Protein AF-A0A6H5G091-F1 (afdb_monomer)

Solvent-accessible surface area (backbone atoms only — not comparable to full-atom values): 7554 Å² total; per-residue (Å²): 92,57,36,94,58,64,26,32,46,47,92,85,73,53,83,62,38,69,81,66,66,54,85,63,88,86,35,80,88,34,39,50,78,37,41,76,42,94,52,90,86,53,58,47,38,52,74,49,66,53,71,73,68,90,75,76,89,83,66,91,68,91,54,81,75,53,87,67,63,39,64,67,54,24,48,55,40,39,64,73,66,54,70,92,82,70,80,70,86,48,75,68,40,49,55,50,48,52,52,49,51,53,49,31,55,51,51,17,39,61,65,13,42,69,85,88,80,85,88,131

Organism: NCBI:txid355587

Secondary structure (DSSP, 8-state):
---SS--B--TTSPPPB-------TTGGGTBPPPEE---TTSSB--EE--B------------SS-SSB-HHHHHHHHHHH--TT----SHHHHHHHHHHHHHHHHHHHHHHB-------

Sequence (120 aa):
MFPIEPTYYPSNGGVPDTLDFFLGKNAELLCSYPEVLYELSSDHYPVITTISEQYDFQRKSTKLLRKPFDWNVYRSIIDSSLNPSIRLKEPRDIDMAVCTLTRAIQSAAQHAHTNRGRNT

pLDDT: mean 84.59, std 14.08, range [37.19, 96.38]

Mean predicted aligned error: 12.89 Å

Nearest PDB structures (foldseek):
  8uw3-assembly1_A  TM=4.266E-01  e=9.030E+00  Homo sapiens

Foldseek 3Di:
DWEPDFFAADPVRDDGHTPDDDDDDVQPVFKDDWDWDPDPPDSGTDIDMDGRDPDPPPDDDPDLADPPFAPVQLVVLLVVQDDPPQDDDDPVSVVVNVVSNVVSNSVSSVVRPDPPDPDD

Structure (mmCIF, N/CA/C/O backbone):
data_AF-A0A6H5G091-F1
#
_entry.id   AF-A0A6H5G091-F1
#
loop_
_atom_site.group_PDB
_atom_site.id
_atom_site.type_symbol
_atom_site.label_atom_id
_atom_site.label_alt_id
_atom_site.label_comp_id
_atom_site.label_asym_id
_atom_site.label_entity_id
_atom_site.label_seq_id
_atom_site.pdbx_PDB_ins_code
_atom_site.Cartn_x
_atom_site.Cartn_y
_atom_site.Cartn_z
_atom_site.occupancy
_atom_site.B_iso_or_equiv
_atom_site.auth_seq_id
_atom_site.auth_comp_id
_atom_site.auth_asym_id
_atom_site.auth_atom_id
_atom_site.pdbx_PDB_model_num
ATOM 1 N N . MET A 1 1 ? 13.655 -15.344 -2.893 1.00 84.12 1 MET A N 1
ATOM 2 C CA . MET A 1 1 ? 12.870 -16.130 -3.866 1.00 84.12 1 MET A CA 1
ATOM 3 C C . MET A 1 1 ? 12.197 -15.155 -4.815 1.00 84.12 1 MET A C 1
ATOM 5 O O . MET A 1 1 ? 11.767 -14.103 -4.356 1.00 84.12 1 MET A O 1
ATOM 9 N N . PHE A 1 2 ? 12.135 -15.475 -6.101 1.00 87.75 2 PHE A N 1
ATOM 10 C CA . PHE A 1 2 ? 11.512 -14.649 -7.140 1.00 87.75 2 PHE A CA 1
ATOM 11 C C . PHE A 1 2 ? 10.510 -15.512 -7.922 1.00 87.75 2 PHE A C 1
ATOM 13 O O . PHE A 1 2 ? 10.695 -16.728 -7.938 1.00 87.75 2 PHE A O 1
ATOM 20 N N . PRO A 1 3 ? 9.449 -14.934 -8.502 1.00 91.62 3 PRO A N 1
ATOM 21 C CA . PRO A 1 3 ? 8.534 -15.676 -9.360 1.00 91.62 3 PRO A CA 1
ATOM 22 C C . PRO A 1 3 ? 9.191 -16.017 -10.704 1.00 91.62 3 PRO A C 1
ATOM 24 O O . PRO A 1 3 ? 10.054 -15.289 -11.182 1.00 91.62 3 PRO A O 1
ATOM 27 N N . ILE A 1 4 ? 8.771 -17.120 -11.330 1.00 91.12 4 ILE A N 1
ATOM 28 C CA . ILE A 1 4 ? 9.300 -17.544 -12.644 1.00 91.12 4 ILE A CA 1
ATOM 29 C C . ILE A 1 4 ? 8.809 -16.618 -13.767 1.00 91.12 4 ILE A C 1
ATOM 31 O O . ILE A 1 4 ? 9.464 -16.481 -14.798 1.00 91.12 4 ILE A O 1
ATOM 35 N N . GLU A 1 5 ? 7.651 -15.998 -13.571 1.00 93.69 5 GLU A N 1
ATOM 36 C CA . GLU A 1 5 ? 7.023 -15.119 -14.548 1.00 93.69 5 GLU A CA 1
ATOM 37 C C . GLU A 1 5 ? 7.466 -13.658 -14.335 1.00 93.69 5 GLU A C 1
ATOM 39 O O . GLU A 1 5 ? 7.766 -13.261 -13.200 1.00 93.69 5 GLU A O 1
ATOM 44 N N . PRO A 1 6 ? 7.508 -12.837 -15.402 1.00 94.38 6 PRO A N 1
ATOM 45 C CA . PRO A 1 6 ? 7.777 -11.410 -15.278 1.00 94.38 6 PRO A CA 1
ATOM 46 C C . PRO A 1 6 ? 6.732 -10.722 -14.400 1.00 94.38 6 PRO A C 1
ATOM 48 O O . PRO A 1 6 ? 5.543 -11.040 -14.466 1.00 94.38 6 PRO A O 1
ATOM 51 N N . THR A 1 7 ? 7.176 -9.751 -13.610 1.00 94.38 7 THR A N 1
ATOM 52 C CA . THR A 1 7 ? 6.324 -8.965 -12.704 1.00 94.38 7 THR A CA 1
ATOM 53 C C . THR A 1 7 ? 6.161 -7.535 -13.182 1.00 94.38 7 THR A C 1
ATOM 55 O O . THR A 1 7 ? 5.250 -6.856 -12.739 1.00 94.38 7 THR A O 1
ATOM 58 N N . TYR A 1 8 ? 7.000 -7.084 -14.109 1.00 94.44 8 TYR A N 1
ATOM 59 C CA . TYR A 1 8 ? 6.964 -5.754 -14.690 1.00 94.44 8 TYR A CA 1
ATOM 60 C C . TYR A 1 8 ? 6.736 -5.837 -16.199 1.00 94.44 8 TYR A C 1
ATOM 62 O O . TYR A 1 8 ? 7.446 -6.557 -16.907 1.00 94.44 8 TYR A O 1
ATOM 70 N N . TY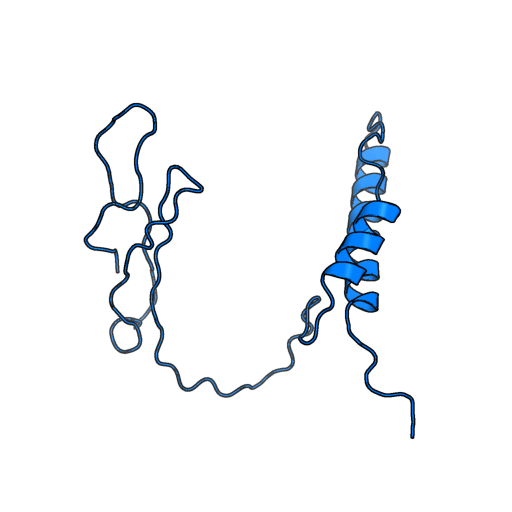R A 1 9 ? 5.760 -5.073 -16.689 1.00 93.44 9 TYR A N 1
ATOM 71 C CA . TYR A 1 9 ? 5.390 -4.990 -18.099 1.00 93.44 9 TYR A CA 1
ATOM 72 C C . TYR A 1 9 ? 5.408 -3.524 -18.540 1.00 93.44 9 TYR A C 1
ATOM 74 O O . TYR A 1 9 ? 4.468 -2.779 -18.255 1.00 93.44 9 TYR A O 1
ATOM 82 N N . PRO A 1 10 ? 6.457 -3.087 -19.258 1.00 92.12 10 PRO A N 1
ATOM 83 C CA . PRO A 1 10 ? 6.569 -1.707 -19.701 1.00 92.12 10 PRO A CA 1
ATOM 84 C C . PRO A 1 10 ? 5.408 -1.298 -20.618 1.00 92.12 10 PRO A C 1
ATOM 86 O O . PRO A 1 10 ? 5.176 -1.908 -21.664 1.00 92.12 10 PRO A O 1
ATOM 89 N N . SER A 1 11 ? 4.747 -0.181 -20.309 1.00 89.19 11 SER A N 1
ATOM 90 C CA . SER A 1 11 ? 3.656 0.369 -21.137 1.00 89.19 11 SER A CA 1
ATOM 91 C C . SER A 1 11 ? 4.084 0.755 -22.559 1.00 89.19 11 SER A C 1
ATOM 93 O O . SER A 1 11 ? 3.245 0.917 -23.441 1.00 89.19 11 SER A O 1
ATOM 95 N N . ASN A 1 12 ? 5.387 0.920 -22.797 1.00 90.75 12 ASN A N 1
ATOM 96 C CA . ASN A 1 12 ? 5.957 1.227 -24.109 1.00 90.75 12 ASN A CA 1
ATOM 97 C C . ASN A 1 12 ? 6.263 -0.027 -24.955 1.00 90.75 12 ASN A C 1
ATOM 99 O O . ASN A 1 12 ? 6.912 0.100 -25.992 1.00 90.75 12 ASN A O 1
ATOM 103 N N . GLY A 1 13 ? 5.826 -1.218 -24.528 1.00 87.19 13 GLY A N 1
ATOM 104 C CA . GLY A 1 13 ? 6.080 -2.475 -25.240 1.00 87.19 13 GLY A CA 1
ATOM 105 C C . GLY A 1 13 ? 7.519 -2.981 -25.108 1.00 87.19 13 GLY A C 1
ATOM 106 O O . GLY A 1 13 ? 7.969 -3.776 -25.931 1.00 87.19 13 GLY A O 1
ATOM 107 N N . GLY A 1 14 ? 8.253 -2.497 -24.101 1.00 92.50 14 GLY A N 1
ATOM 108 C CA . GLY A 1 14 ? 9.557 -3.038 -23.731 1.00 92.50 14 GLY A CA 1
ATOM 109 C C . GLY A 1 14 ? 9.482 -4.500 -23.274 1.00 92.50 14 GLY A C 1
ATOM 110 O O . GLY A 1 14 ? 8.406 -5.058 -23.065 1.00 92.50 14 GLY A O 1
ATOM 111 N N . VAL A 1 15 ? 10.650 -5.124 -23.119 1.00 96.06 15 VAL A N 1
ATOM 112 C CA . VAL A 1 15 ? 10.757 -6.525 -22.690 1.00 96.06 15 VAL A CA 1
ATOM 113 C C . VAL A 1 15 ? 10.295 -6.644 -21.229 1.00 96.06 15 VAL A C 1
ATOM 115 O O . VAL A 1 15 ? 10.823 -5.910 -20.393 1.00 96.06 15 VAL A O 1
ATOM 118 N N . PRO A 1 16 ? 9.330 -7.529 -20.914 1.00 94.56 16 PRO A N 1
ATOM 119 C CA . PRO A 1 16 ? 8.927 -7.788 -19.535 1.00 94.56 16 PRO A CA 1
ATOM 120 C C . PRO A 1 16 ? 10.087 -8.309 -18.683 1.00 94.56 16 PRO A C 1
ATOM 122 O O . PRO A 1 16 ? 10.930 -9.053 -19.186 1.00 94.56 16 PRO A O 1
ATOM 125 N N . ASP A 1 17 ? 10.102 -7.958 -17.397 1.00 95.00 17 ASP A N 1
ATOM 126 C CA . ASP A 1 17 ? 11.166 -8.353 -16.462 1.00 95.00 17 ASP A CA 1
ATOM 127 C C . ASP A 1 17 ? 10.609 -8.741 -15.080 1.00 95.00 17 ASP A C 1
ATOM 129 O O . ASP A 1 17 ? 9.474 -8.405 -14.729 1.00 95.00 17 ASP A O 1
ATOM 133 N N . THR A 1 18 ? 11.397 -9.458 -14.282 1.00 95.12 18 THR A N 1
ATOM 134 C CA . THR A 1 18 ? 11.062 -9.842 -12.902 1.00 95.12 18 THR A CA 1
ATOM 135 C C . THR A 1 18 ? 11.796 -8.920 -11.935 1.00 95.12 18 THR A C 1
ATOM 137 O O . THR A 1 18 ? 12.970 -9.123 -11.628 1.00 95.12 18 THR A O 1
ATOM 140 N N . LEU A 1 19 ? 11.094 -7.902 -11.435 1.00 93.62 19 LEU A N 1
ATOM 141 C CA . LEU A 1 19 ? 11.661 -6.886 -10.536 1.00 93.62 19 LEU A CA 1
ATOM 142 C C . LEU A 1 19 ? 11.185 -7.034 -9.086 1.00 93.62 19 LEU A C 1
ATOM 144 O O . LEU A 1 19 ? 11.799 -6.483 -8.172 1.00 93.62 19 LEU A O 1
ATOM 148 N N . ASP A 1 20 ? 10.130 -7.815 -8.870 1.00 92.31 20 ASP A N 1
ATOM 149 C CA . ASP A 1 20 ? 9.489 -7.990 -7.574 1.00 92.31 20 ASP A CA 1
ATOM 150 C C . ASP A 1 20 ? 9.832 -9.368 -6.998 1.00 92.31 20 ASP A C 1
ATOM 152 O O . ASP A 1 20 ? 9.588 -10.413 -7.604 1.00 92.31 20 ASP A O 1
ATOM 156 N N . PHE A 1 21 ?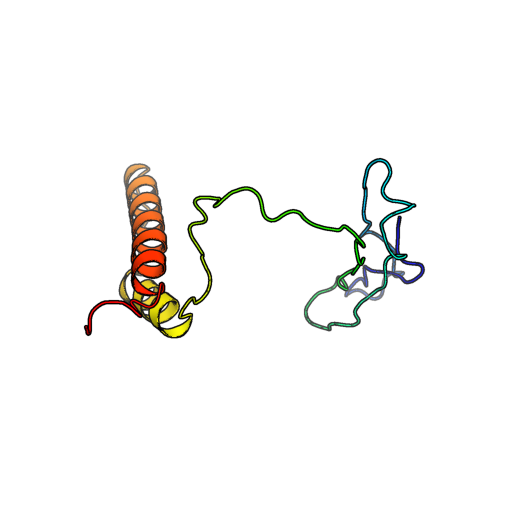 10.429 -9.387 -5.808 1.00 89.62 21 PHE A N 1
ATOM 157 C CA . PHE A 1 21 ? 10.894 -10.616 -5.172 1.00 89.62 21 PHE A CA 1
ATOM 158 C C . PHE A 1 21 ? 10.749 -10.562 -3.653 1.00 89.62 21 PHE A C 1
ATOM 160 O O . PHE A 1 21 ? 10.742 -9.504 -3.025 1.00 89.62 21 PHE A O 1
ATOM 167 N N . PHE A 1 22 ? 10.675 -11.742 -3.042 1.00 85.94 22 PHE A N 1
ATOM 168 C CA . PHE A 1 22 ? 10.579 -11.896 -1.597 1.00 85.94 22 PHE A CA 1
ATOM 169 C C . PHE A 1 22 ? 11.934 -12.297 -1.008 1.00 85.94 22 PHE A C 1
ATOM 171 O O . PHE A 1 22 ? 12.508 -13.334 -1.367 1.00 85.94 22 PHE A O 1
ATOM 178 N N . LEU A 1 23 ? 12.437 -11.498 -0.065 1.00 86.06 23 LEU A N 1
ATOM 179 C CA . LEU A 1 23 ? 13.617 -11.824 0.733 1.00 86.06 23 LEU A CA 1
ATOM 180 C C . LEU A 1 23 ? 13.201 -12.165 2.161 1.00 86.06 23 LEU A C 1
ATOM 182 O O . LEU A 1 23 ? 12.614 -11.346 2.862 1.00 86.06 23 LEU A O 1
ATOM 186 N N . GLY A 1 24 ? 13.572 -13.359 2.611 1.00 81.12 24 GLY A N 1
ATOM 187 C CA . GLY A 1 24 ? 13.379 -13.790 3.987 1.00 81.12 24 GLY A CA 1
ATOM 188 C C . GLY A 1 24 ? 14.565 -14.621 4.457 1.00 81.12 24 GLY A C 1
ATOM 189 O O . GLY A 1 24 ? 15.115 -15.425 3.705 1.00 81.12 24 GLY A O 1
ATOM 190 N N . LYS A 1 25 ? 14.977 -14.427 5.711 1.00 80.50 25 LYS A N 1
ATOM 191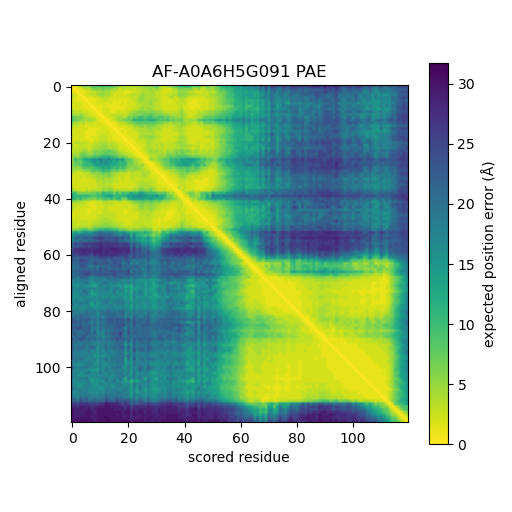 C CA . LYS A 1 25 ? 16.038 -15.223 6.338 1.00 80.50 25 LYS A CA 1
ATOM 192 C C . LYS A 1 25 ? 15.460 -16.570 6.773 1.00 80.50 25 LYS A C 1
ATOM 194 O O . LYS A 1 25 ? 14.466 -16.585 7.487 1.00 80.50 25 LYS A O 1
ATOM 199 N N . ASN A 1 26 ? 16.089 -17.678 6.371 1.00 75.38 26 ASN A N 1
ATOM 200 C CA . ASN A 1 26 ? 15.620 -19.050 6.640 1.00 75.38 26 ASN A CA 1
ATOM 201 C C . ASN A 1 26 ? 14.189 -19.335 6.132 1.00 75.38 26 ASN A C 1
ATOM 203 O O . ASN A 1 26 ? 13.501 -20.209 6.651 1.00 75.38 26 ASN A O 1
ATOM 207 N N . ALA A 1 27 ? 13.734 -18.584 5.128 1.00 69.44 27 ALA A N 1
ATOM 208 C CA . ALA A 1 27 ? 12.359 -18.630 4.643 1.00 69.44 27 ALA A CA 1
ATOM 209 C C . ALA A 1 27 ? 12.055 -19.847 3.754 1.00 69.44 27 ALA A C 1
ATOM 211 O O . ALA A 1 27 ? 10.894 -20.207 3.605 1.00 69.44 27 ALA A O 1
ATOM 212 N N . GLU A 1 28 ? 13.078 -20.499 3.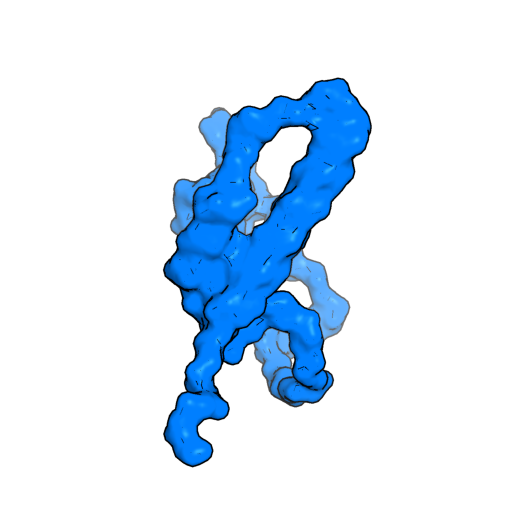196 1.00 68.81 28 GLU A N 1
ATOM 213 C CA . GLU A 1 28 ? 12.925 -21.590 2.218 1.00 68.81 28 GLU A CA 1
ATOM 214 C C . GLU A 1 28 ? 12.140 -22.795 2.754 1.00 68.81 28 GLU A C 1
ATOM 216 O O . GLU A 1 28 ? 11.470 -23.478 1.991 1.00 68.81 28 GLU A O 1
ATOM 221 N N . LEU A 1 29 ? 12.186 -23.043 4.066 1.00 71.56 29 LEU A N 1
ATOM 222 C CA . LEU A 1 29 ? 11.476 -24.163 4.696 1.00 71.56 29 LEU A CA 1
ATOM 223 C C . LEU A 1 29 ? 10.040 -23.822 5.102 1.00 71.56 29 LEU A C 1
ATOM 225 O O . LEU A 1 29 ? 9.271 -24.715 5.448 1.00 71.56 29 LEU A O 1
ATOM 229 N N . LEU A 1 30 ? 9.698 -22.535 5.112 1.00 79.12 30 LEU A N 1
ATOM 230 C CA . LEU A 1 30 ? 8.435 -22.034 5.642 1.00 79.12 30 LEU A CA 1
ATOM 231 C C . LEU A 1 30 ? 7.593 -21.341 4.578 1.00 79.12 30 LEU A C 1
ATOM 233 O O . LEU A 1 30 ? 6.458 -21.005 4.868 1.00 79.12 30 LEU A O 1
ATOM 237 N N . CYS A 1 31 ? 8.109 -21.104 3.374 1.00 83.81 31 CYS A N 1
ATOM 238 C CA . CYS A 1 31 ? 7.418 -20.319 2.357 1.00 83.81 31 CYS A CA 1
ATOM 239 C C . CYS A 1 31 ? 7.156 -21.134 1.093 1.00 83.81 31 CYS A C 1
ATOM 241 O O . CYS A 1 31 ? 7.993 -21.929 0.668 1.00 83.81 31 CYS A O 1
ATOM 243 N N . SER A 1 32 ? 6.017 -20.881 0.453 1.00 86.12 32 SER A N 1
ATOM 244 C CA . SER A 1 32 ? 5.770 -21.315 -0.915 1.00 86.12 32 SER A C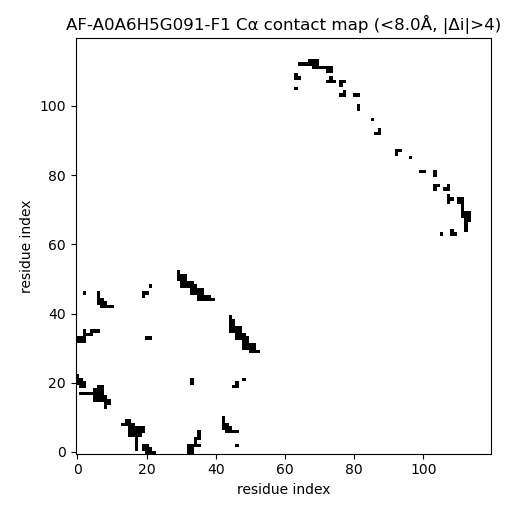A 1
ATOM 245 C C . SER A 1 32 ? 6.675 -20.560 -1.884 1.00 86.12 32 SER A C 1
ATOM 247 O O . SER A 1 32 ? 7.148 -19.450 -1.607 1.00 86.12 32 SER A O 1
ATOM 249 N N . TYR A 1 33 ? 6.848 -21.135 -3.069 1.00 88.19 33 TYR A N 1
ATOM 250 C CA . TYR A 1 33 ? 7.438 -20.396 -4.171 1.00 88.19 33 TYR A CA 1
ATOM 251 C C . TYR A 1 33 ? 6.559 -19.171 -4.510 1.00 88.19 33 TYR A C 1
ATOM 253 O O . TYR A 1 33 ? 5.334 -19.276 -4.397 1.00 88.19 33 TYR A O 1
ATOM 261 N N . PRO A 1 34 ? 7.143 -18.004 -4.845 1.00 90.69 34 PRO A N 1
ATOM 262 C CA . PRO A 1 34 ? 6.362 -16.830 -5.215 1.00 90.69 34 PRO A CA 1
ATOM 263 C C . PRO A 1 34 ? 5.631 -17.014 -6.550 1.00 90.69 34 PRO A C 1
ATOM 265 O O . PRO A 1 34 ? 6.223 -17.483 -7.520 1.00 90.69 34 PRO A O 1
ATOM 268 N N . GLU A 1 35 ? 4.372 -16.594 -6.611 1.00 93.38 35 GLU A N 1
ATOM 269 C CA . GLU A 1 35 ? 3.509 -16.663 -7.796 1.00 93.38 35 GLU A CA 1
ATOM 270 C C . GLU A 1 35 ? 3.079 -15.257 -8.229 1.00 93.38 35 GLU A C 1
ATOM 272 O O . GLU A 1 35 ? 2.927 -14.366 -7.389 1.00 93.38 35 GLU A O 1
ATOM 277 N N . VAL A 1 36 ? 2.888 -15.047 -9.534 1.00 93.19 36 VAL A N 1
ATOM 278 C CA . VAL A 1 36 ? 2.408 -13.771 -10.085 1.00 93.19 36 VAL A CA 1
ATOM 279 C C . VAL A 1 36 ? 0.883 -13.759 -10.113 1.00 93.19 36 VAL A C 1
ATOM 281 O O . VAL A 1 36 ? 0.244 -14.729 -10.520 1.00 93.19 36 VAL A O 1
ATOM 284 N N . LEU A 1 37 ? 0.287 -12.645 -9.692 1.00 92.94 37 LEU A N 1
ATOM 285 C CA . LEU A 1 37 ? -1.143 -12.388 -9.815 1.00 92.94 37 LEU A CA 1
ATOM 286 C C . LEU A 1 37 ? -1.388 -11.417 -10.969 1.00 92.94 37 LEU A C 1
ATOM 288 O O . LEU A 1 37 ? -0.933 -10.279 -10.950 1.00 92.94 37 LEU A O 1
ATOM 292 N N . TYR A 1 38 ? -2.148 -11.859 -11.966 1.00 86.69 38 TYR A N 1
ATOM 293 C CA . TYR A 1 38 ? -2.432 -11.101 -13.186 1.00 86.69 38 TYR A CA 1
ATOM 294 C C . TYR A 1 38 ? -3.511 -10.026 -12.984 1.00 86.69 38 TYR A C 1
ATOM 296 O O . TYR A 1 38 ? -4.587 -10.072 -13.583 1.00 86.69 38 TYR A O 1
ATOM 304 N N . GLU A 1 39 ? -3.242 -9.059 -12.111 1.00 78.69 39 GLU A N 1
ATOM 305 C CA . GLU A 1 39 ? -4.120 -7.912 -11.878 1.00 78.69 39 GLU A CA 1
ATOM 306 C C . GLU A 1 39 ? -3.731 -6.731 -12.781 1.00 78.69 39 GLU A C 1
ATOM 308 O O . GLU A 1 39 ? -2.596 -6.270 -12.782 1.00 78.69 39 GLU A O 1
ATOM 313 N N . LEU A 1 40 ? -4.686 -6.205 -13.553 1.00 68.81 40 LEU A N 1
ATOM 314 C CA . LEU A 1 40 ? -4.439 -5.192 -14.594 1.00 68.81 40 LEU A CA 1
ATOM 315 C C . LEU A 1 40 ? -4.501 -3.737 -14.087 1.00 68.81 40 LEU A C 1
ATOM 317 O O . LEU A 1 40 ? -4.925 -2.842 -14.816 1.00 68.81 40 LEU A O 1
ATOM 321 N N . SER A 1 41 ? -4.138 -3.478 -12.829 1.00 79.94 41 SER A N 1
ATOM 322 C CA . SER A 1 41 ? -4.237 -2.133 -12.233 1.00 79.94 41 SER A CA 1
ATOM 323 C C . SER A 1 41 ? -2.936 -1.322 -12.246 1.00 79.94 41 SER A C 1
ATOM 325 O O . SER A 1 41 ? -2.959 -0.163 -11.838 1.00 79.94 41 SER A O 1
ATOM 327 N N . SER A 1 42 ? -1.818 -1.905 -12.688 1.00 87.19 42 SER A N 1
ATOM 328 C CA . SER A 1 42 ? -0.505 -1.252 -12.800 1.00 87.19 42 SER A CA 1
ATOM 329 C C . SER A 1 42 ? 0.305 -1.867 -13.945 1.00 87.19 42 SER A C 1
ATOM 331 O O . SER A 1 42 ? -0.045 -2.917 -14.474 1.00 87.19 42 SER A O 1
ATOM 333 N N . ASP A 1 43 ? 1.421 -1.230 -14.286 1.00 90.31 43 ASP A N 1
ATOM 334 C CA . ASP A 1 43 ? 2.539 -1.801 -15.055 1.00 90.31 43 ASP A CA 1
ATOM 335 C C . ASP A 1 43 ? 3.352 -2.863 -14.280 1.00 90.31 43 ASP A C 1
ATOM 337 O O . ASP A 1 43 ? 4.278 -3.456 -14.831 1.00 90.31 43 ASP A O 1
ATOM 341 N N . HIS A 1 44 ? 2.982 -3.137 -13.025 1.00 92.62 44 HIS A N 1
ATOM 342 C CA . HIS A 1 44 ? 3.488 -4.238 -12.214 1.00 92.62 44 HIS A CA 1
ATOM 343 C C . HIS A 1 44 ? 2.366 -5.211 -11.833 1.00 92.62 44 HIS A C 1
ATOM 345 O O . HIS A 1 44 ? 1.301 -4.793 -11.371 1.00 92.62 44 HIS A O 1
ATOM 351 N N . TYR A 1 45 ? 2.635 -6.510 -11.957 1.00 92.81 45 TYR A N 1
ATOM 352 C CA . TYR A 1 45 ? 1.811 -7.571 -11.398 1.00 92.81 45 TYR A CA 1
ATOM 353 C C . TYR A 1 45 ? 2.225 -7.886 -9.958 1.00 92.81 45 TYR A C 1
ATOM 355 O O . TYR A 1 45 ? 3.415 -8.080 -9.688 1.00 92.81 45 TYR A O 1
ATOM 363 N N . PRO A 1 46 ? 1.264 -7.977 -9.020 1.00 93.31 46 PRO A N 1
ATOM 364 C CA . PRO A 1 46 ? 1.553 -8.402 -7.661 1.00 93.31 46 PRO A CA 1
ATOM 365 C C . PRO A 1 46 ? 2.198 -9.791 -7.603 1.00 93.31 46 PRO A C 1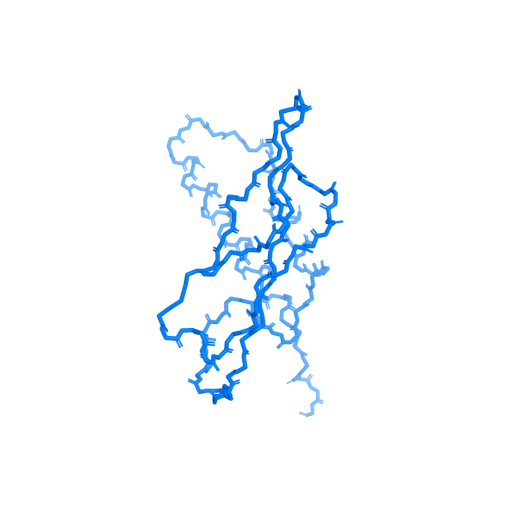
ATOM 367 O O . PRO A 1 46 ? 1.870 -10.684 -8.384 1.00 93.31 46 PRO A O 1
ATOM 370 N N . VAL A 1 47 ? 3.064 -9.990 -6.609 1.00 92.69 47 VAL A N 1
ATOM 371 C CA . VAL A 1 47 ? 3.685 -11.284 -6.303 1.00 92.69 47 VAL A CA 1
ATOM 372 C C . VAL A 1 47 ? 3.182 -11.779 -4.955 1.00 92.69 47 VAL A C 1
ATOM 374 O O . VAL A 1 47 ? 3.258 -11.057 -3.957 1.00 92.69 47 VAL A O 1
ATOM 377 N N . ILE A 1 48 ? 2.697 -13.018 -4.903 1.00 92.31 48 ILE A N 1
ATOM 378 C CA . ILE A 1 48 ? 2.202 -13.654 -3.681 1.00 92.31 48 ILE A CA 1
ATOM 379 C C . ILE A 1 48 ? 3.114 -14.803 -3.248 1.00 92.31 48 ILE A C 1
ATOM 381 O O . ILE A 1 48 ? 3.551 -15.615 -4.054 1.00 92.31 48 ILE A O 1
ATOM 385 N N . THR A 1 49 ? 3.400 -14.884 -1.950 1.00 89.75 49 THR A N 1
ATOM 386 C CA . THR A 1 49 ? 4.054 -16.038 -1.317 1.00 89.75 49 THR A CA 1
ATOM 387 C C . THR A 1 49 ? 3.292 -16.396 -0.047 1.00 89.75 49 THR A C 1
ATOM 389 O O . THR A 1 49 ? 2.815 -15.515 0.674 1.00 89.75 49 THR A O 1
ATOM 392 N N . THR A 1 50 ? 3.146 -17.689 0.221 1.00 88.06 50 THR A N 1
ATOM 393 C CA . THR A 1 50 ? 2.439 -18.203 1.395 1.00 88.06 50 THR A CA 1
ATOM 394 C C . THR A 1 50 ? 3.449 -18.672 2.424 1.00 88.06 50 THR A C 1
ATOM 396 O O . THR A 1 50 ? 4.251 -19.550 2.131 1.00 88.06 50 THR A O 1
ATOM 399 N N . ILE A 1 51 ? 3.389 -18.131 3.641 1.00 86.75 51 I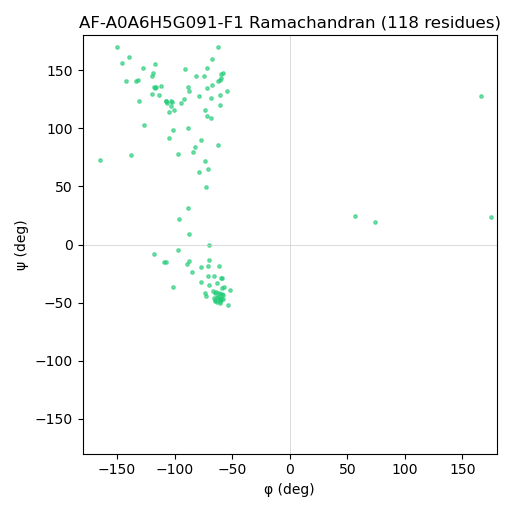LE A N 1
ATOM 400 C CA . ILE A 1 51 ? 4.260 -18.538 4.749 1.00 86.75 51 ILE A CA 1
ATOM 401 C C . ILE A 1 51 ? 3.485 -19.487 5.672 1.00 86.75 51 ILE A C 1
ATOM 403 O O . ILE A 1 51 ? 2.490 -19.104 6.285 1.00 86.75 51 ILE A O 1
ATOM 407 N N . SER A 1 52 ? 3.941 -20.731 5.769 1.00 77.38 52 SER A N 1
ATOM 408 C CA . SER A 1 52 ? 3.458 -21.773 6.671 1.00 77.38 52 SER A CA 1
ATOM 409 C C . SER A 1 52 ? 4.126 -21.643 8.043 1.00 77.38 52 SER A C 1
ATOM 411 O O . SER A 1 52 ? 5.058 -22.373 8.374 1.00 77.38 52 SER A O 1
ATOM 413 N N . GLU A 1 53 ? 3.636 -20.715 8.861 1.00 70.25 53 GLU A N 1
ATOM 414 C CA . GLU A 1 53 ? 4.047 -20.557 10.260 1.00 70.25 53 GLU A CA 1
ATOM 415 C C . GLU A 1 53 ? 2.856 -20.820 11.198 1.00 70.25 53 GLU A C 1
ATOM 417 O O . GLU A 1 53 ? 1.751 -20.320 10.975 1.00 70.25 53 GLU A O 1
ATOM 422 N N . GLN A 1 54 ? 3.066 -21.586 12.277 1.00 62.34 54 GLN A N 1
ATOM 423 C CA . GLN A 1 54 ? 2.120 -21.622 13.396 1.00 62.34 54 GLN A CA 1
ATOM 424 C C . GLN A 1 54 ? 2.318 -20.354 14.229 1.00 62.34 54 GLN A C 1
ATOM 426 O O . GLN A 1 54 ? 3.148 -20.303 15.132 1.00 62.34 54 GLN A O 1
ATOM 431 N N . TYR A 1 55 ? 1.580 -19.302 13.886 1.00 60.28 55 TYR A N 1
ATOM 432 C CA . TYR A 1 55 ? 1.651 -18.033 14.600 1.00 60.28 55 TYR A CA 1
ATOM 433 C C . TYR A 1 55 ? 0.990 -18.156 15.981 1.00 60.28 55 TYR A C 1
ATOM 435 O O . TYR A 1 55 ? -0.236 -18.253 16.085 1.00 60.28 55 TYR A O 1
ATOM 443 N N . ASP A 1 56 ? 1.785 -18.113 17.050 1.00 55.78 56 ASP A N 1
ATOM 444 C CA . ASP A 1 56 ? 1.261 -17.900 18.398 1.00 55.78 56 ASP A CA 1
ATOM 445 C C . ASP A 1 56 ? 0.860 -16.420 18.508 1.00 55.78 56 ASP A C 1
ATOM 447 O O . ASP A 1 56 ? 1.689 -15.521 18.356 1.00 55.78 56 ASP A O 1
ATOM 451 N N . PHE A 1 57 ? -0.433 -16.144 18.696 1.00 55.59 57 PHE A N 1
ATOM 452 C CA . PHE A 1 57 ? -1.032 -14.802 18.639 1.00 55.59 57 PHE A CA 1
ATOM 453 C C . PHE A 1 57 ? -0.655 -13.939 19.867 1.00 55.59 57 PHE A C 1
ATOM 455 O O . PHE A 1 57 ? -1.501 -13.328 20.520 1.00 55.59 57 PHE A O 1
ATOM 462 N N . GLN A 1 58 ? 0.626 -13.860 20.221 1.00 59.28 58 GLN A N 1
ATOM 463 C CA . GLN A 1 58 ? 1.113 -13.197 21.427 1.00 59.28 58 GLN A CA 1
ATOM 464 C C . GLN A 1 58 ? 1.592 -11.772 21.141 1.00 59.28 58 GLN A C 1
ATOM 466 O O . GLN A 1 58 ? 2.781 -11.479 21.068 1.00 59.28 58 GLN A O 1
ATOM 471 N N . ARG A 1 59 ? 0.620 -10.863 21.013 1.00 53.31 59 ARG A N 1
ATOM 472 C CA . ARG A 1 59 ? 0.571 -9.520 21.634 1.00 53.31 59 ARG A CA 1
ATOM 473 C C . ARG A 1 59 ? -0.516 -8.709 20.943 1.00 53.31 59 ARG A C 1
ATOM 475 O O . ARG A 1 59 ? -0.499 -8.512 19.729 1.00 53.31 59 ARG A O 1
ATOM 482 N N . LYS A 1 60 ? -1.425 -8.139 21.738 1.00 58.12 60 LYS A N 1
ATOM 483 C CA . LYS A 1 60 ? -2.303 -7.046 21.300 1.00 58.12 60 LYS A CA 1
ATOM 484 C C . LYS A 1 60 ? -1.428 -5.844 20.932 1.00 58.12 60 LYS A C 1
ATOM 486 O O . LYS A 1 60 ? -1.186 -4.975 21.760 1.00 58.12 60 LYS A O 1
ATOM 491 N N . SER A 1 61 ? -0.947 -5.802 19.694 1.00 54.50 61 SER A N 1
ATOM 492 C CA . SER A 1 61 ? -0.411 -4.583 19.102 1.00 54.50 61 SER A CA 1
ATOM 493 C C . SER A 1 61 ? -1.482 -3.494 19.219 1.00 54.50 61 SER A C 1
ATOM 495 O O . SER A 1 61 ? -2.660 -3.735 18.924 1.00 54.50 61 SER A O 1
ATOM 497 N N . THR A 1 62 ? -1.093 -2.306 19.681 1.00 60.88 62 THR A N 1
ATOM 498 C CA . THR A 1 62 ? -1.917 -1.093 19.641 1.00 60.88 62 THR A CA 1
ATOM 499 C C . THR A 1 62 ? -2.015 -0.616 18.191 1.00 60.88 62 THR A C 1
ATOM 501 O O . THR A 1 62 ? -1.474 0.421 17.821 1.00 60.88 62 THR A O 1
ATOM 504 N N . LYS A 1 63 ? -2.643 -1.424 17.331 1.00 73.00 63 LYS A N 1
ATOM 505 C CA . LYS A 1 63 ? -2.905 -1.054 15.941 1.00 73.00 63 LYS A CA 1
ATOM 506 C C . LYS A 1 63 ? -4.002 0.001 15.926 1.00 73.00 63 LYS A C 1
ATOM 508 O O . LYS A 1 63 ? -5.027 -0.170 16.587 1.00 73.00 63 LYS A O 1
ATOM 513 N N . LEU A 1 64 ? -3.794 1.055 15.139 1.00 77.31 64 LEU A N 1
ATOM 514 C CA . LEU A 1 64 ? -4.812 2.070 14.865 1.00 77.31 64 LEU A CA 1
ATOM 515 C C . LEU A 1 64 ? -6.081 1.432 14.272 1.00 77.31 64 LEU A C 1
ATOM 517 O O . LEU A 1 64 ? -7.197 1.824 14.605 1.00 77.31 64 LEU A O 1
ATOM 521 N N . LEU A 1 65 ? -5.888 0.405 13.441 1.00 81.56 65 LEU A N 1
ATOM 522 C CA . LEU A 1 65 ? -6.934 -0.375 12.795 1.00 81.56 65 LEU A CA 1
ATOM 523 C C . LEU A 1 65 ? -7.006 -1.765 13.443 1.00 81.56 65 LEU A C 1
ATOM 525 O O . LEU A 1 65 ? -6.020 -2.502 13.495 1.00 81.56 65 LEU A O 1
ATOM 529 N N . ARG A 1 66 ? -8.180 -2.129 13.947 1.00 75.81 66 ARG A N 1
ATOM 530 C CA . ARG A 1 66 ? -8.495 -3.389 14.621 1.00 75.81 66 ARG A CA 1
ATOM 531 C C . ARG A 1 66 ? -9.776 -3.899 13.985 1.00 75.81 66 ARG A C 1
ATOM 533 O O . ARG A 1 66 ? -10.647 -3.108 13.650 1.00 75.81 66 ARG A O 1
ATOM 540 N N . LYS A 1 67 ? -9.876 -5.211 13.789 1.00 75.38 67 LYS A N 1
ATOM 541 C CA . LYS A 1 67 ? -11.123 -5.825 13.327 1.00 75.38 67 LYS A CA 1
ATOM 542 C C . LYS A 1 67 ? -12.071 -6.011 14.525 1.00 75.38 67 LYS A C 1
ATOM 544 O O . LYS A 1 67 ? -11.574 -6.353 15.601 1.00 75.38 67 LYS A O 1
ATOM 549 N N . PRO A 1 68 ? -13.396 -5.870 14.346 1.00 79.94 68 PRO A N 1
ATOM 550 C CA . PRO A 1 68 ? -14.088 -5.398 13.139 1.00 79.94 68 PRO A CA 1
ATOM 551 C C . PRO A 1 68 ? -13.955 -3.873 12.943 1.00 79.94 68 PRO A C 1
ATOM 553 O O . PRO A 1 68 ? -13.933 -3.127 13.917 1.00 79.94 68 PRO A O 1
ATOM 556 N N . PHE A 1 69 ? -13.869 -3.433 11.683 1.00 86.75 69 PHE A N 1
ATOM 557 C CA . PHE A 1 69 ? -13.645 -2.035 11.295 1.00 86.75 69 PHE A CA 1
ATOM 558 C C . PHE A 1 69 ? -14.657 -1.612 10.224 1.00 86.75 69 PHE A C 1
ATOM 560 O O . PHE A 1 69 ? -14.737 -2.258 9.178 1.00 86.75 69 PHE A O 1
ATOM 567 N N . ASP A 1 70 ? -15.425 -0.554 10.477 1.00 92.12 70 ASP A N 1
ATOM 568 C CA . ASP A 1 70 ? -16.424 -0.029 9.543 1.00 92.12 70 ASP A CA 1
ATOM 569 C C . ASP A 1 70 ? -15.804 1.005 8.589 1.00 92.12 70 ASP A C 1
ATOM 571 O O . ASP A 1 70 ? -15.608 2.178 8.921 1.00 92.12 70 ASP A O 1
ATOM 575 N N . TRP A 1 71 ? -15.500 0.558 7.370 1.00 92.38 71 TRP A N 1
ATOM 576 C CA . TRP A 1 71 ? -14.916 1.403 6.328 1.00 92.38 71 TRP A CA 1
ATOM 577 C C . TRP A 1 71 ? -15.846 2.520 5.842 1.00 92.38 71 TRP A C 1
ATOM 579 O O . TRP A 1 71 ? -15.348 3.559 5.407 1.00 92.38 71 TRP A O 1
ATOM 589 N N . ASN A 1 72 ? -17.168 2.347 5.933 1.00 94.31 72 ASN A N 1
ATOM 590 C CA . ASN A 1 72 ? -18.118 3.379 5.519 1.00 94.31 72 ASN A CA 1
ATOM 591 C C . ASN A 1 72 ? -18.116 4.532 6.526 1.00 94.31 72 ASN A C 1
ATOM 593 O O . ASN A 1 72 ? -18.028 5.696 6.129 1.00 94.31 72 ASN A O 1
ATOM 597 N N . VAL A 1 73 ? -18.126 4.210 7.825 1.00 93.38 73 VAL A N 1
ATOM 598 C CA . VAL A 1 73 ? -17.982 5.207 8.899 1.00 93.38 73 VAL A CA 1
ATOM 599 C C . VAL A 1 73 ? -16.642 5.922 8.773 1.00 93.38 73 VAL A C 1
ATOM 601 O O . VAL A 1 73 ? -16.617 7.152 8.744 1.00 93.38 73 VAL A O 1
ATOM 604 N N . TYR A 1 74 ? -15.545 5.174 8.608 1.00 94.69 74 TYR A N 1
ATOM 605 C CA . TYR A 1 74 ? -14.218 5.760 8.420 1.00 94.69 74 TYR A CA 1
ATOM 606 C C . TYR A 1 74 ? -14.199 6.769 7.265 1.00 94.69 74 TYR A C 1
ATOM 608 O O . TYR A 1 74 ? -13.806 7.921 7.452 1.00 94.69 74 TYR A O 1
ATOM 616 N N . ARG A 1 75 ? -14.683 6.355 6.087 1.00 94.81 75 ARG A N 1
ATOM 617 C CA . ARG A 1 75 ? -14.716 7.189 4.882 1.00 94.81 75 ARG A CA 1
ATOM 618 C C . ARG A 1 75 ? -15.557 8.448 5.076 1.00 94.81 75 ARG A C 1
ATOM 620 O O . ARG A 1 75 ? -15.075 9.535 4.787 1.00 94.81 75 ARG A O 1
ATOM 627 N N . SER A 1 76 ? -16.762 8.321 5.635 1.00 95.31 76 SER A N 1
ATOM 628 C CA . SER A 1 76 ? -17.649 9.471 5.872 1.00 95.31 76 SER A CA 1
ATOM 629 C C . SER A 1 76 ? -17.023 10.536 6.781 1.00 95.31 76 SER A C 1
ATOM 631 O O . SER A 1 76 ? -17.191 11.736 6.551 1.00 95.31 76 SER A O 1
ATOM 633 N N . ILE A 1 77 ? -16.261 10.111 7.793 1.00 94.69 77 ILE A N 1
ATOM 634 C CA . ILE A 1 77 ? -15.595 11.025 8.723 1.00 94.69 77 ILE A CA 1
ATOM 635 C C . ILE A 1 77 ? -14.409 11.698 8.037 1.00 94.69 77 ILE A C 1
ATOM 637 O O . ILE A 1 77 ? -14.236 12.902 8.195 1.00 94.69 77 ILE A O 1
ATOM 641 N N . ILE A 1 78 ? -13.619 10.966 7.250 1.00 95.62 78 ILE A N 1
ATOM 642 C CA . ILE A 1 78 ? -12.524 11.553 6.466 1.00 95.62 78 ILE A CA 1
ATOM 643 C C . ILE A 1 78 ? -13.056 12.597 5.477 1.00 95.62 78 ILE A C 1
ATOM 645 O O . ILE A 1 78 ? -12.576 13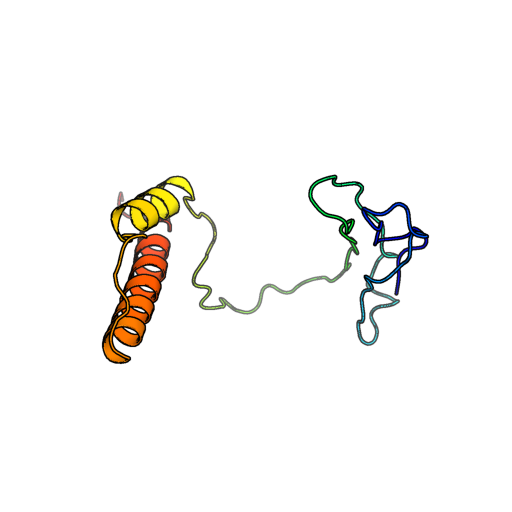.731 5.489 1.00 95.62 78 ILE A O 1
ATOM 649 N N . ASP A 1 79 ? -14.077 12.244 4.694 1.00 95.12 79 ASP A N 1
ATOM 650 C CA . ASP A 1 79 ? -14.641 13.109 3.651 1.00 95.12 79 ASP A CA 1
ATOM 651 C C . ASP A 1 79 ? -15.259 14.391 4.236 1.00 95.12 79 ASP A C 1
ATOM 653 O O . ASP A 1 79 ? -15.190 15.452 3.621 1.00 95.12 79 ASP A O 1
ATOM 657 N N . SER A 1 80 ? -15.829 14.320 5.444 1.00 94.19 80 SER A N 1
ATOM 658 C CA . SER A 1 80 ? -16.390 15.492 6.135 1.00 94.19 80 SER A CA 1
ATOM 659 C C . SER A 1 80 ? -15.363 16.302 6.934 1.00 94.19 80 SER A C 1
ATOM 661 O O . SER A 1 80 ? -15.582 17.489 7.175 1.00 94.19 80 SER A O 1
ATOM 663 N N . SER A 1 81 ? -14.248 15.694 7.351 1.00 92.31 81 SER A N 1
ATOM 664 C CA . SER A 1 81 ? -13.235 16.351 8.195 1.00 92.31 81 SER A CA 1
ATOM 665 C C . SER A 1 81 ? -12.153 17.076 7.398 1.00 92.31 81 SER A C 1
ATOM 667 O O . SER A 1 81 ? -11.416 17.879 7.973 1.00 92.31 81 SER A O 1
ATOM 669 N N . LEU A 1 82 ? -12.011 16.783 6.103 1.00 93.75 82 LEU A N 1
ATOM 670 C CA . LEU A 1 82 ? -10.935 17.313 5.271 1.00 93.75 82 LEU A CA 1
ATOM 671 C C . LEU A 1 82 ? -11.476 18.184 4.142 1.00 93.75 82 LEU A C 1
ATOM 673 O O . LEU A 1 82 ? -12.386 17.810 3.412 1.00 93.75 82 LEU A O 1
ATOM 677 N N . ASN A 1 83 ? -10.842 19.338 3.957 1.00 89.94 83 ASN A N 1
ATOM 678 C CA . ASN A 1 83 ? -11.052 20.173 2.786 1.00 89.94 83 ASN A CA 1
ATOM 679 C C . ASN A 1 83 ? -9.837 20.026 1.852 1.00 89.94 83 ASN A C 1
ATOM 681 O O . ASN A 1 83 ? -8.746 20.462 2.217 1.00 89.94 83 ASN A O 1
ATOM 685 N N . PRO A 1 84 ? -9.984 19.458 0.644 1.00 84.75 84 PRO A N 1
ATOM 686 C CA . PRO A 1 84 ? -8.868 19.319 -0.291 1.00 84.75 84 PRO A CA 1
ATOM 687 C C . PRO A 1 84 ? -8.411 20.660 -0.890 1.00 84.75 84 PRO A C 1
ATOM 689 O O . PRO A 1 84 ? -7.338 20.738 -1.476 1.00 84.75 84 PRO A O 1
ATOM 692 N N . SER A 1 85 ? -9.198 21.731 -0.748 1.00 89.62 85 SER A N 1
ATOM 693 C CA . SER A 1 85 ? -8.905 23.068 -1.286 1.00 89.62 85 SER A CA 1
ATOM 694 C C . SER A 1 85 ? -8.242 24.018 -0.279 1.00 89.62 85 SER A C 1
ATOM 696 O O . SER A 1 85 ? -8.327 25.241 -0.436 1.00 89.62 85 SER A O 1
ATOM 698 N N . ILE A 1 86 ? -7.593 23.499 0.771 1.00 89.50 86 ILE A N 1
ATOM 699 C CA . ILE A 1 86 ? -6.821 24.350 1.688 1.00 89.50 86 ILE A CA 1
ATOM 700 C C . ILE A 1 86 ? -5.665 25.036 0.955 1.00 89.50 86 ILE A C 1
ATOM 702 O O . ILE A 1 86 ? -4.993 24.456 0.105 1.00 89.50 86 ILE A O 1
ATOM 706 N N . ARG A 1 87 ? -5.419 26.301 1.299 1.00 91.12 87 ARG A N 1
ATOM 707 C CA . ARG A 1 87 ? -4.283 27.064 0.777 1.00 91.12 87 ARG A CA 1
ATOM 708 C C . ARG A 1 87 ? -3.126 26.948 1.762 1.00 91.12 87 ARG A C 1
ATOM 710 O O . ARG A 1 87 ? -3.282 27.341 2.911 1.00 91.12 87 ARG A O 1
ATOM 717 N N . LEU A 1 88 ? -1.986 26.448 1.295 1.00 93.62 88 LEU A N 1
ATOM 718 C CA . LEU A 1 88 ? -0.757 26.310 2.077 1.00 93.62 88 LEU A CA 1
ATOM 719 C C . LEU A 1 88 ? 0.219 27.405 1.641 1.00 93.62 88 LEU A C 1
ATOM 721 O O . LEU A 1 88 ? 0.916 27.240 0.643 1.00 93.62 88 LEU A O 1
ATOM 725 N N . LYS A 1 89 ? 0.189 28.563 2.305 1.00 95.31 89 LYS A N 1
ATOM 726 C CA . LYS A 1 89 ? 0.995 29.731 1.908 1.00 95.31 89 LYS A CA 1
ATOM 727 C C . LYS A 1 89 ? 2.238 29.889 2.767 1.00 95.31 89 LYS A C 1
ATOM 729 O O . LYS A 1 89 ? 3.281 30.280 2.262 1.00 95.31 89 LYS A O 1
ATOM 734 N N . GLU A 1 90 ? 2.106 29.574 4.046 1.00 95.75 90 GLU A N 1
ATOM 735 C CA . GLU A 1 90 ? 3.151 29.705 5.050 1.00 95.75 90 GLU A CA 1
ATOM 736 C C . GLU A 1 90 ? 3.518 28.324 5.613 1.00 95.75 90 GLU A C 1
ATOM 738 O O . GLU A 1 90 ? 2.662 27.435 5.644 1.00 95.75 90 GLU A O 1
ATOM 743 N N . PRO A 1 91 ? 4.737 28.127 6.146 1.00 95.00 91 PRO A N 1
ATOM 744 C CA . PRO A 1 91 ? 5.133 26.859 6.767 1.00 95.00 91 PRO A CA 1
ATOM 745 C C . PRO A 1 91 ? 4.142 26.357 7.830 1.00 95.00 91 PRO A C 1
ATOM 747 O O . PRO A 1 91 ? 3.789 25.182 7.851 1.00 95.00 91 PRO A O 1
ATOM 750 N N . ARG A 1 92 ? 3.586 27.269 8.640 1.00 94.88 92 ARG A N 1
ATOM 751 C CA . ARG A 1 92 ? 2.554 26.943 9.641 1.00 94.88 92 ARG A CA 1
ATOM 752 C C . ARG A 1 92 ? 1.289 26.321 9.042 1.00 94.88 92 ARG A C 1
ATOM 754 O O . ARG A 1 92 ? 0.595 25.572 9.723 1.00 94.88 92 ARG A O 1
ATOM 761 N N . ASP A 1 93 ? 0.954 26.651 7.795 1.00 93.62 93 ASP A N 1
ATOM 762 C CA . ASP A 1 93 ? -0.237 26.119 7.137 1.00 93.62 93 ASP A CA 1
ATOM 763 C C . ASP A 1 93 ? -0.040 24.629 6.839 1.00 93.62 93 ASP A C 1
ATOM 765 O O . ASP A 1 93 ? -0.981 23.846 6.967 1.00 93.62 93 ASP A O 1
ATOM 769 N N . ILE A 1 94 ? 1.197 24.229 6.519 1.00 94.19 94 ILE A N 1
ATOM 770 C CA . ILE A 1 94 ? 1.591 22.827 6.344 1.00 94.19 94 ILE A CA 1
ATOM 771 C C . ILE A 1 94 ? 1.454 22.086 7.676 1.00 94.19 94 ILE A C 1
ATOM 773 O O . ILE A 1 94 ? 0.796 21.048 7.724 1.00 94.19 94 ILE A O 1
ATOM 777 N N . ASP A 1 95 ? 1.988 22.642 8.767 1.00 96.06 95 ASP A N 1
ATOM 778 C CA . ASP A 1 95 ? 1.888 22.026 10.098 1.00 96.06 95 ASP A CA 1
ATOM 779 C C . ASP A 1 95 ? 0.427 21.833 10.529 1.00 96.06 95 ASP A C 1
ATOM 781 O O . ASP A 1 95 ? 0.041 20.773 11.033 1.00 96.06 95 ASP A O 1
ATOM 785 N N . MET A 1 96 ? -0.419 22.838 10.283 1.00 94.31 96 MET A N 1
ATOM 786 C CA . MET A 1 96 ? -1.854 22.752 10.554 1.00 94.31 96 MET A CA 1
ATOM 787 C C . MET A 1 96 ? -2.547 21.708 9.678 1.00 94.31 96 MET A C 1
ATOM 789 O O . MET A 1 96 ? -3.389 20.959 10.181 1.00 94.31 96 MET A O 1
ATOM 793 N N . ALA A 1 97 ? -2.205 21.628 8.392 1.00 94.75 97 ALA A N 1
ATOM 794 C CA . ALA A 1 97 ? -2.759 20.634 7.479 1.00 94.75 97 ALA A CA 1
ATOM 795 C C . ALA A 1 97 ? -2.390 19.211 7.909 1.00 94.75 97 ALA A C 1
ATOM 797 O O . ALA A 1 97 ? -3.266 18.350 8.000 1.00 94.75 97 ALA A O 1
ATOM 798 N N . VAL A 1 98 ? -1.124 18.983 8.267 1.00 95.50 98 VAL A N 1
ATOM 799 C CA . VAL A 1 98 ? -0.633 17.699 8.788 1.00 95.50 98 VAL A CA 1
ATOM 800 C C . VAL A 1 98 ? -1.333 17.341 10.099 1.00 95.50 98 VAL A C 1
ATOM 802 O O . VAL A 1 98 ? -1.805 16.211 10.257 1.00 95.50 98 VAL A O 1
ATOM 805 N N . CYS A 1 99 ? -1.469 18.294 11.026 1.00 95.88 99 CYS A N 1
ATOM 806 C CA . CYS A 1 99 ? -2.199 18.078 12.278 1.00 95.88 99 CYS A CA 1
ATOM 807 C C . CYS A 1 99 ? -3.672 17.725 12.028 1.00 95.88 99 CYS A C 1
ATOM 809 O O . CYS A 1 99 ? -4.208 16.821 12.670 1.00 95.88 99 CYS A O 1
ATOM 811 N N . THR A 1 100 ? -4.323 18.419 11.094 1.00 95.25 100 THR A N 1
ATOM 812 C CA . THR A 1 100 ? -5.732 18.196 10.738 1.00 95.25 100 THR A CA 1
ATOM 813 C C . THR A 1 100 ? -5.923 16.818 10.118 1.00 95.25 100 THR A C 1
ATOM 815 O O . THR A 1 100 ? -6.772 16.058 10.580 1.00 95.25 100 THR A O 1
ATOM 818 N N . LEU A 1 101 ? -5.076 16.449 9.153 1.00 96.06 101 LEU A N 1
ATOM 819 C CA . LEU A 1 101 ? -5.073 15.124 8.535 1.00 96.06 101 LEU A CA 1
ATOM 820 C C . LEU A 1 101 ? -4.866 14.018 9.574 1.00 96.06 101 LEU A C 1
ATOM 822 O O . LEU A 1 101 ? -5.627 13.053 9.622 1.00 96.06 101 LEU A O 1
ATOM 826 N N . THR A 1 102 ? -3.880 14.188 10.456 1.00 96.38 102 THR A N 1
ATOM 827 C CA . THR A 1 102 ? -3.570 13.216 11.514 1.00 96.38 102 THR A CA 1
ATOM 828 C C . THR A 1 102 ? -4.761 13.012 12.450 1.00 96.38 102 THR A C 1
ATOM 830 O O . THR A 1 102 ? -5.135 11.874 12.745 1.00 96.38 102 THR A O 1
ATOM 833 N N . ARG A 1 103 ? -5.401 14.102 12.891 1.00 95.50 103 ARG A N 1
ATOM 834 C CA . ARG A 1 103 ? -6.581 14.043 13.767 1.00 95.50 103 ARG A CA 1
ATOM 835 C C . ARG A 1 103 ? -7.789 13.431 13.069 1.00 95.50 103 ARG A C 1
ATOM 837 O O . ARG A 1 103 ? -8.491 12.642 13.696 1.00 95.50 103 ARG A O 1
ATOM 844 N N . ALA A 1 104 ? -8.010 13.747 11.794 1.00 95.94 104 ALA A N 1
ATOM 845 C CA . ALA A 1 104 ? -9.085 13.154 11.004 1.00 95.94 104 ALA A CA 1
ATOM 846 C C . ALA A 1 104 ? -8.911 11.632 10.899 1.00 95.94 104 ALA A C 1
ATOM 848 O O . ALA A 1 104 ? -9.841 10.892 11.207 1.00 95.94 104 ALA A O 1
ATOM 849 N N . ILE A 1 105 ? -7.699 11.158 10.582 1.00 95.50 105 ILE A N 1
ATOM 850 C CA . ILE A 1 105 ? -7.364 9.725 10.518 1.00 95.50 105 ILE A CA 1
ATOM 851 C C . ILE A 1 105 ? -7.599 9.032 11.864 1.00 95.50 105 ILE A C 1
ATOM 853 O O . ILE A 1 105 ? -8.223 7.969 11.910 1.00 95.50 105 ILE A O 1
ATOM 857 N N . GLN A 1 106 ? -7.114 9.619 12.961 1.00 93.38 106 GLN A N 1
ATOM 858 C CA . GLN A 1 106 ? -7.265 9.045 14.300 1.00 93.38 106 GLN A CA 1
ATOM 859 C C . GLN A 1 106 ? -8.729 9.009 14.747 1.00 93.38 106 GLN A C 1
ATOM 861 O O . GLN A 1 106 ? -9.191 7.976 15.230 1.00 93.38 106 GLN A O 1
ATOM 866 N N . SER A 1 107 ? -9.463 10.106 14.552 1.00 92.12 107 SER A N 1
ATOM 867 C CA . SER A 1 107 ? -10.881 10.208 14.899 1.00 92.12 107 SER A CA 1
ATOM 868 C C . SER A 1 107 ? -11.719 9.226 14.083 1.00 92.12 107 SER A C 1
ATOM 870 O O . SER A 1 107 ? -12.475 8.440 14.655 1.00 92.12 107 SER A O 1
ATOM 872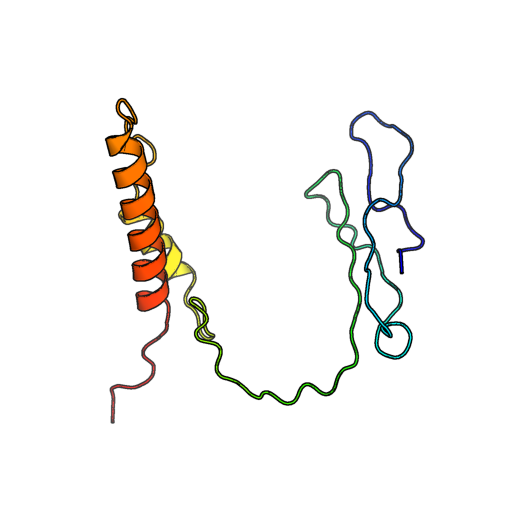 N N . ALA A 1 108 ? -11.534 9.192 12.762 1.00 93.81 108 ALA A N 1
ATOM 873 C CA . ALA A 1 108 ? -12.236 8.266 11.882 1.00 93.81 108 ALA A CA 1
ATOM 874 C C . ALA A 1 108 ? -11.979 6.810 12.290 1.00 93.81 108 ALA A C 1
ATOM 876 O O . ALA A 1 108 ? -12.916 6.020 12.383 1.00 93.81 108 ALA A O 1
ATOM 877 N N . ALA A 1 109 ? -10.726 6.460 12.604 1.00 92.25 109 ALA A N 1
ATOM 878 C CA . ALA A 1 109 ? -10.382 5.117 13.058 1.00 92.25 109 ALA A CA 1
ATOM 879 C C . ALA A 1 109 ? -11.041 4.764 14.398 1.00 92.25 109 ALA A C 1
ATOM 881 O O . ALA A 1 109 ? -11.538 3.652 14.548 1.00 92.25 109 ALA A O 1
ATOM 882 N N . GLN A 1 110 ? -11.085 5.696 15.356 1.00 89.62 110 GLN A N 1
ATOM 883 C CA . GLN A 1 110 ? -11.749 5.484 16.647 1.00 89.62 110 GLN A CA 1
ATOM 884 C C . GLN A 1 110 ? -13.249 5.208 16.497 1.00 89.62 110 GLN A C 1
ATOM 886 O O . GLN A 1 110 ? -13.762 4.314 17.165 1.00 89.62 110 GLN A O 1
ATOM 891 N N . HIS A 1 111 ? -13.933 5.937 15.616 1.00 90.69 111 HIS A N 1
ATOM 892 C CA . HIS A 1 111 ? -15.374 5.782 15.392 1.00 90.69 111 HIS A CA 1
ATOM 893 C C . HIS A 1 111 ? -15.720 4.550 14.548 1.00 90.69 111 HIS A C 1
ATOM 895 O O . HIS A 1 111 ? -16.767 3.941 14.748 1.00 90.69 111 HIS A O 1
ATOM 901 N N . ALA A 1 112 ? -14.841 4.168 13.620 1.00 91.44 112 ALA A N 1
ATOM 902 C CA . ALA A 1 112 ? -15.013 2.983 12.786 1.00 91.44 112 ALA A CA 1
ATOM 903 C C . ALA A 1 112 ? -14.850 1.663 13.561 1.00 91.44 112 ALA A C 1
ATOM 905 O O . ALA A 1 112 ? -15.317 0.620 13.096 1.00 91.44 112 ALA A O 1
ATOM 906 N N . HIS A 1 113 ? -14.228 1.679 14.748 1.00 88.62 113 HIS A N 1
ATOM 907 C CA . HIS A 1 113 ? -14.273 0.535 15.662 1.00 88.62 113 HIS A CA 1
ATOM 908 C C . HIS A 1 113 ? -15.698 0.379 16.205 1.00 88.62 113 HIS A C 1
ATOM 910 O O . HIS A 1 113 ? -16.165 1.179 17.013 1.00 88.62 113 HIS A O 1
ATOM 916 N N . THR A 1 114 ? -16.408 -0.664 15.772 1.00 68.38 114 THR A N 1
ATOM 917 C CA . THR A 1 114 ? -17.791 -0.922 16.195 1.00 68.38 114 THR A CA 1
ATOM 918 C C . THR A 1 114 ? -17.877 -1.116 17.716 1.00 68.38 114 THR A C 1
ATOM 920 O O . THR A 1 114 ? -17.330 -2.079 18.255 1.00 68.38 114 THR A O 1
ATOM 923 N N . ASN A 1 115 ? -18.642 -0.276 18.422 1.00 56.88 115 ASN A N 1
ATOM 924 C CA . ASN A 1 115 ? -19.041 -0.523 19.814 1.00 56.88 115 ASN A CA 1
ATOM 925 C C . ASN A 1 115 ? -20.112 -1.633 19.879 1.00 56.88 115 ASN A C 1
ATOM 927 O O . ASN A 1 115 ? -21.278 -1.377 20.171 1.00 56.88 115 ASN A O 1
ATOM 931 N N . ARG A 1 116 ? -19.745 -2.898 19.639 1.00 48.75 116 ARG A N 1
ATOM 932 C CA . ARG A 1 116 ? -20.552 -4.032 20.126 1.00 48.75 116 ARG A CA 1
ATOM 933 C C . ARG A 1 116 ? -20.182 -4.285 21.588 1.00 48.75 116 ARG A C 1
ATOM 935 O O . ARG A 1 116 ? -19.317 -5.107 21.866 1.00 48.75 116 ARG A O 1
ATOM 942 N N . GLY A 1 117 ? -20.789 -3.545 22.519 1.00 47.56 117 GLY A N 1
ATOM 943 C CA . GLY A 1 117 ? -20.502 -3.763 23.944 1.00 47.56 117 GLY A CA 1
ATOM 944 C C . GLY A 1 117 ? -21.112 -2.816 24.977 1.00 47.56 117 GLY A C 1
ATOM 945 O O . GLY A 1 117 ? -20.549 -2.697 26.059 1.00 47.56 117 GLY A O 1
ATOM 946 N N . ARG A 1 118 ? -22.228 -2.134 24.698 1.00 42.34 118 ARG A N 1
ATOM 947 C CA . ARG A 1 118 ? -23.030 -1.474 25.745 1.00 42.34 118 ARG A CA 1
ATOM 948 C C . ARG A 1 118 ? -24.510 -1.714 25.478 1.00 42.34 118 ARG A C 1
ATOM 950 O O . ARG A 1 118 ? -25.160 -0.862 24.898 1.00 42.34 118 ARG A O 1
ATOM 957 N N . ASN A 1 119 ? -24.969 -2.919 25.798 1.00 40.06 119 ASN A N 1
ATOM 958 C CA . ASN A 1 119 ? -26.372 -3.281 26.019 1.00 40.06 119 ASN A CA 1
ATOM 959 C C . ASN A 1 119 ? -26.387 -4.646 26.728 1.00 40.06 119 ASN A C 1
ATOM 961 O O . ASN A 1 119 ? -26.668 -5.664 26.102 1.00 40.06 119 ASN A O 1
ATOM 965 N N . THR A 1 120 ? -26.009 -4.645 28.007 1.00 37.19 120 THR A N 1
ATOM 966 C CA . THR A 1 120 ? -26.425 -5.600 29.051 1.00 37.19 120 THR A CA 1
ATOM 967 C C . THR A 1 120 ? -26.287 -4.892 30.384 1.00 37.19 120 THR A C 1
ATOM 969 O O . THR A 1 120 ? -25.166 -4.382 30.620 1.00 37.19 120 THR A O 1
#

Radius of gyration: 21.45 Å; Cα contacts (8 Å, |Δi|>4): 135; chains: 1; bounding box: 42×54×54 Å